Protein AF-A0A7S0S997-F1 (afdb_monomer_lite)

Sequence (143 aa):
GTSYQVMDWLSRRTAAGAAFDVAHFPDWQGHGYFSALARRMFTPGLRRTRVVVMVHGPLAWARASNAQRLDTLEDLESDFLEQNTVRLAETLVSPSRYLLRWMERDAGWELPPPHRVFVQPYTMPRAAREAVEAARRRAAAPS

Organism: NCBI:txid81844

pLDDT: mean 93.82, std 5.79, range [64.44, 98.56]

Secondary structure (DSSP, 8-state):
-HHHHHHHHHHHHHHTT---SEEEEESGGGTTHHHHHHHHTT-TTTTTSEEEEE-S--HHHHHHHTT----SHHHHHHHHHHHHHHHH-SEEEES-HHHHHIIIIIS---PPPGGGEEE-PPPPPHHHHHHHHHHHHHHTS--

Structure (mmCIF, N/CA/C/O backbone):
data_AF-A0A7S0S997-F1
#
_entry.id   AF-A0A7S0S997-F1
#
loop_
_atom_site.group_PDB
_atom_site.id
_atom_site.type_symbol
_atom_site.label_atom_id
_atom_site.label_alt_id
_atom_site.label_comp_id
_atom_site.label_asym_id
_atom_site.label_entity_id
_atom_site.label_seq_id
_atom_site.pdbx_PDB_ins_code
_atom_site.Cartn_x
_atom_site.Cartn_y
_atom_site.Cartn_z
_atom_site.occupancy
_atom_site.B_iso_or_equiv
_atom_site.auth_seq_id
_atom_site.auth_comp_id
_atom_site.auth_asym_id
_atom_site.auth_atom_id
_atom_site.pdbx_PDB_model_num
ATOM 1 N N . GLY A 1 1 ? -5.106 13.134 -0.363 1.00 77.56 1 GLY A N 1
ATOM 2 C CA . GLY A 1 1 ? -6.548 13.335 -0.025 1.00 77.56 1 GLY A CA 1
ATOM 3 C C . GLY A 1 1 ? -7.378 12.048 0.066 1.00 77.56 1 GLY A C 1
ATOM 4 O O . GLY A 1 1 ? -7.946 11.758 1.116 1.00 77.56 1 GLY A O 1
ATOM 5 N N . THR A 1 2 ? -7.443 11.258 -1.009 1.00 92.25 2 THR A N 1
ATOM 6 C CA . THR A 1 2 ? -8.331 10.080 -1.147 1.00 92.25 2 THR A CA 1
ATOM 7 C C . THR A 1 2 ? -8.128 8.991 -0.085 1.00 92.25 2 THR A C 1
ATOM 9 O O . THR A 1 2 ? -9.099 8.448 0.433 1.00 92.25 2 THR A O 1
ATOM 12 N N . SER A 1 3 ? -6.881 8.704 0.309 1.00 96.50 3 SER A N 1
ATOM 13 C CA . SER A 1 3 ? -6.564 7.671 1.316 1.00 96.50 3 SER A CA 1
ATOM 14 C C . SER A 1 3 ? -7.264 7.914 2.668 1.00 96.50 3 SER A C 1
ATOM 16 O O . SER A 1 3 ? -7.793 6.989 3.286 1.00 96.50 3 SER A O 1
ATOM 18 N N . TYR A 1 4 ? -7.353 9.176 3.108 1.00 96.19 4 TYR A N 1
ATOM 19 C CA . TYR A 1 4 ? -8.058 9.534 4.343 1.00 96.19 4 TYR A CA 1
ATOM 20 C C . TYR A 1 4 ? -9.569 9.320 4.210 1.00 96.19 4 TYR A C 1
ATOM 22 O O . TYR A 1 4 ? -10.192 8.752 5.102 1.00 96.19 4 TYR A O 1
ATOM 30 N N . GLN A 1 5 ? -10.152 9.725 3.078 1.00 96.94 5 GLN A N 1
ATOM 31 C CA . GLN A 1 5 ? -11.587 9.567 2.818 1.00 96.94 5 GLN A CA 1
ATOM 32 C C . GLN A 1 5 ? -12.005 8.092 2.816 1.00 96.94 5 GLN A C 1
ATOM 34 O O . GLN A 1 5 ? -13.063 7.750 3.340 1.00 96.94 5 GLN A O 1
ATOM 39 N N . VAL A 1 6 ? -11.156 7.212 2.279 1.00 96.50 6 VAL A N 1
ATOM 40 C CA . VAL A 1 6 ? -11.348 5.756 2.319 1.00 96.50 6 VAL A CA 1
ATOM 41 C C . VAL A 1 6 ? -11.358 5.237 3.759 1.00 96.50 6 VAL A C 1
ATOM 43 O O . VAL A 1 6 ? -12.273 4.508 4.143 1.00 96.50 6 VAL A O 1
ATOM 46 N N . MET A 1 7 ? -10.376 5.637 4.572 1.00 96.44 7 MET A N 1
ATOM 47 C CA . MET A 1 7 ? -10.293 5.251 5.986 1.00 96.44 7 MET A CA 1
ATOM 48 C C . MET A 1 7 ? -11.514 5.728 6.784 1.00 96.44 7 MET A C 1
ATOM 50 O O . MET A 1 7 ? -12.105 4.964 7.551 1.00 96.44 7 MET A O 1
ATOM 54 N N . ASP A 1 8 ? -11.919 6.978 6.577 1.00 95.69 8 ASP A N 1
ATOM 55 C CA . ASP A 1 8 ? -13.068 7.600 7.231 1.00 95.69 8 ASP A CA 1
ATOM 56 C C . ASP A 1 8 ? -14.386 6.914 6.821 1.00 95.69 8 ASP A C 1
ATOM 58 O O . ASP A 1 8 ? -15.225 6.583 7.664 1.00 95.69 8 ASP A O 1
ATOM 62 N N . TRP A 1 9 ? -14.538 6.576 5.535 1.00 95.62 9 TRP A N 1
ATOM 63 C CA . TRP A 1 9 ? -15.669 5.784 5.046 1.00 95.62 9 TRP A CA 1
ATOM 64 C C . TRP A 1 9 ? -15.725 4.388 5.679 1.00 95.62 9 TRP A C 1
ATOM 66 O O . TRP A 1 9 ? -16.785 3.989 6.169 1.00 95.62 9 TRP A O 1
ATOM 76 N N . LEU A 1 10 ? -14.600 3.664 5.729 1.00 95.25 10 LEU A N 1
ATOM 77 C CA . LEU A 1 10 ? -14.534 2.351 6.379 1.00 95.25 10 LEU A CA 1
ATOM 78 C C . LEU A 1 10 ? -14.887 2.444 7.868 1.00 95.25 10 LEU A C 1
ATOM 80 O O . LEU A 1 10 ? -15.654 1.625 8.370 1.00 95.25 10 LEU A O 1
ATOM 84 N N . SER A 1 11 ? -14.386 3.470 8.557 1.00 93.38 11 SER A N 1
ATOM 85 C CA . SER A 1 11 ? -14.654 3.697 9.980 1.00 93.38 11 SER A CA 1
ATOM 86 C C . SER A 1 11 ? -16.140 3.938 10.250 1.00 93.38 11 SER A C 1
ATOM 88 O O . SER A 1 11 ? -16.724 3.273 11.109 1.00 93.38 11 SER A O 1
ATOM 90 N N . ARG A 1 12 ? -16.784 4.831 9.481 1.00 93.50 12 ARG A N 1
ATOM 91 C CA . ARG A 1 12 ? -18.232 5.089 9.586 1.00 93.50 12 ARG A CA 1
ATOM 92 C C . ARG A 1 12 ? -19.059 3.845 9.292 1.00 93.50 12 ARG A C 1
ATOM 94 O O . ARG A 1 12 ? -20.017 3.557 10.008 1.00 93.50 12 ARG A O 1
ATOM 101 N N . ARG A 1 13 ? -18.678 3.087 8.265 1.00 93.56 13 ARG A N 1
ATOM 102 C CA . ARG A 1 13 ? -19.360 1.845 7.899 1.00 93.56 13 ARG A CA 1
ATOM 103 C C . ARG A 1 13 ? -19.276 0.806 9.021 1.00 93.56 13 ARG A C 1
ATOM 105 O O . ARG A 1 13 ? -20.289 0.189 9.350 1.00 93.56 13 ARG A O 1
ATOM 112 N N . THR A 1 14 ? -18.110 0.638 9.645 1.00 92.06 14 THR A N 1
ATOM 113 C CA . THR A 1 14 ? -17.981 -0.250 10.806 1.00 92.06 14 THR A CA 1
ATOM 114 C C . THR A 1 14 ? -18.807 0.241 11.991 1.00 92.06 14 THR A C 1
ATOM 116 O O . THR A 1 14 ? -19.471 -0.568 12.635 1.00 92.06 14 THR A O 1
ATOM 119 N N . ALA A 1 15 ? -18.808 1.547 12.274 1.00 90.94 15 ALA A N 1
ATOM 120 C CA . ALA A 1 15 ? -19.613 2.118 13.354 1.00 90.94 15 ALA A CA 1
ATOM 121 C C . ALA A 1 15 ? -21.122 1.876 13.154 1.00 90.94 15 ALA A C 1
ATOM 123 O O . ALA A 1 15 ? -21.840 1.658 14.125 1.00 90.94 15 ALA A O 1
ATOM 124 N N . ALA A 1 16 ? -21.586 1.825 11.902 1.00 93.75 16 ALA A N 1
ATOM 125 C CA . ALA A 1 16 ? -22.956 1.463 11.537 1.00 93.75 16 ALA A CA 1
ATOM 126 C C . ALA A 1 16 ? -23.248 -0.056 11.585 1.00 93.75 16 ALA A C 1
ATOM 128 O O . ALA A 1 16 ? -24.310 -0.491 11.147 1.00 93.75 16 ALA A O 1
ATOM 129 N N . GLY A 1 17 ? -22.318 -0.881 12.080 1.00 92.62 17 GLY A N 1
ATOM 130 C CA . GLY A 1 17 ? -22.485 -2.333 12.198 1.00 92.62 17 GLY A CA 1
ATOM 131 C C . GLY A 1 17 ? -22.186 -3.128 10.922 1.00 92.62 17 GLY A C 1
ATOM 132 O O . GLY A 1 17 ? -22.421 -4.331 10.894 1.00 92.62 17 GLY A O 1
ATOM 133 N N . ALA A 1 18 ? -21.639 -2.495 9.878 1.00 93.00 18 ALA A N 1
ATOM 134 C CA . ALA A 1 18 ? -21.382 -3.115 8.573 1.00 93.00 18 ALA A CA 1
ATOM 135 C C . ALA A 1 18 ? -19.878 -3.310 8.286 1.00 93.00 18 ALA A C 1
ATOM 137 O O . ALA A 1 18 ? -19.401 -3.025 7.183 1.00 93.00 18 ALA A O 1
ATOM 138 N N . ALA A 1 19 ? -19.121 -3.766 9.287 1.00 92.31 19 ALA A N 1
ATOM 139 C CA . ALA A 1 19 ? -17.672 -3.952 9.191 1.00 92.31 19 ALA A CA 1
ATOM 140 C C . ALA A 1 19 ? -17.272 -4.958 8.098 1.00 92.31 19 ALA A C 1
ATOM 142 O O . ALA A 1 19 ? -17.960 -5.952 7.877 1.00 92.31 19 ALA A O 1
ATOM 143 N N . PHE A 1 20 ? -16.118 -4.731 7.469 1.00 94.94 20 PHE A N 1
ATOM 144 C CA . PHE A 1 20 ? -15.453 -5.754 6.662 1.00 94.94 20 PHE A CA 1
ATOM 145 C C . PHE A 1 20 ? -14.414 -6.499 7.498 1.00 94.94 20 PHE A C 1
ATOM 147 O O . PHE A 1 20 ? -13.656 -5.879 8.249 1.00 94.94 20 PHE A O 1
ATOM 154 N N . ASP A 1 21 ? -14.312 -7.811 7.303 1.00 95.12 21 ASP A N 1
ATOM 155 C CA . ASP A 1 21 ? -13.216 -8.608 7.865 1.00 95.12 21 ASP A CA 1
ATOM 156 C C . ASP A 1 21 ? -11.878 -8.302 7.183 1.00 95.12 21 ASP A C 1
ATOM 158 O O . ASP A 1 21 ? -10.820 -8.373 7.812 1.00 95.12 21 ASP A O 1
ATOM 162 N N . VAL A 1 22 ? -11.925 -7.952 5.894 1.00 96.69 22 VAL A N 1
ATOM 163 C CA . VAL A 1 22 ? -10.762 -7.678 5.046 1.00 96.69 22 VAL A CA 1
ATOM 164 C C . VAL A 1 22 ? -11.036 -6.463 4.163 1.00 96.69 22 VAL A C 1
ATOM 166 O O . VAL A 1 22 ? -12.054 -6.408 3.477 1.00 96.69 22 VAL A O 1
ATOM 169 N N . ALA A 1 23 ? -10.097 -5.522 4.144 1.00 96.50 23 ALA A N 1
ATOM 170 C CA . ALA A 1 23 ? -10.004 -4.459 3.154 1.00 96.50 23 ALA A CA 1
ATOM 171 C C . ALA A 1 23 ? -8.761 -4.710 2.291 1.00 96.50 23 ALA A C 1
ATOM 173 O O . ALA A 1 23 ? -7.643 -4.775 2.807 1.00 96.50 23 ALA A O 1
ATOM 174 N N . HIS A 1 24 ? -8.973 -4.894 0.989 1.00 97.81 24 HIS A N 1
ATOM 175 C CA . HIS A 1 24 ? -7.921 -5.194 0.024 1.00 97.81 24 HIS A CA 1
ATOM 176 C C . HIS A 1 24 ? -7.659 -3.964 -0.844 1.00 97.81 24 HIS A C 1
ATOM 178 O O . HIS A 1 24 ? -8.566 -3.495 -1.531 1.00 97.81 24 HIS A O 1
ATOM 184 N N . PHE A 1 25 ? -6.437 -3.442 -0.793 1.00 97.81 25 PHE A N 1
ATOM 185 C CA . PHE A 1 25 ? -6.036 -2.240 -1.516 1.00 97.81 25 PHE A CA 1
ATOM 186 C C . PHE A 1 25 ? -5.021 -2.558 -2.615 1.00 97.81 25 PHE A C 1
ATOM 188 O O . PHE A 1 25 ? -4.164 -3.424 -2.411 1.00 97.81 25 PHE A O 1
ATOM 195 N N . PRO A 1 26 ? -5.077 -1.847 -3.754 1.00 96.38 26 PRO A N 1
ATOM 196 C CA . PRO A 1 26 ? -3.933 -1.766 -4.648 1.00 96.38 26 PRO A CA 1
ATOM 197 C C . PRO A 1 26 ? -2.810 -0.947 -3.994 1.00 96.38 26 PRO A C 1
ATOM 199 O O . PRO A 1 26 ? -3.045 -0.189 -3.046 1.00 96.38 26 PRO A O 1
ATOM 202 N N . ASP A 1 27 ? -1.597 -1.086 -4.520 1.00 94.25 27 ASP A N 1
ATOM 203 C CA . ASP A 1 27 ? -0.486 -0.184 -4.229 1.00 94.25 27 ASP A CA 1
ATOM 204 C C . ASP A 1 27 ? -0.783 1.232 -4.718 1.00 94.25 27 ASP A C 1
ATOM 206 O O . ASP A 1 27 ? -0.750 2.145 -3.901 1.00 94.25 27 ASP A O 1
ATOM 210 N N . TRP A 1 28 ? -1.148 1.387 -5.996 1.00 93.06 28 TRP A N 1
ATOM 211 C CA . TRP A 1 28 ? -1.309 2.672 -6.689 1.00 93.06 28 TRP A CA 1
ATOM 212 C C . TRP A 1 28 ? -2.010 3.759 -5.856 1.00 93.06 28 TRP A C 1
ATOM 214 O O . TRP A 1 28 ? -3.103 3.547 -5.319 1.00 93.06 28 TRP A O 1
ATOM 224 N N . GLN A 1 29 ? -1.377 4.936 -5.772 1.00 93.25 29 GLN A N 1
ATOM 225 C CA . GLN A 1 29 ? -1.839 6.126 -5.036 1.00 93.25 29 GLN A CA 1
ATOM 226 C C . GLN A 1 29 ? -1.995 5.939 -3.515 1.00 93.25 29 GLN A C 1
ATOM 228 O O . GLN A 1 29 ? -2.545 6.809 -2.830 1.00 93.25 29 GLN A O 1
ATOM 233 N N . GLY A 1 30 ? -1.550 4.808 -2.959 1.00 95.44 30 GLY A N 1
ATOM 234 C CA . GLY A 1 30 ? -1.484 4.577 -1.517 1.00 95.44 30 GLY A CA 1
ATOM 235 C C . GLY A 1 30 ? -2.826 4.741 -0.791 1.00 95.44 30 GLY A C 1
ATOM 236 O O . GLY A 1 30 ? -2.894 5.218 0.349 1.00 95.44 30 GLY A O 1
ATOM 237 N N . HIS A 1 31 ? -3.930 4.354 -1.437 1.00 96.94 31 HIS A N 1
ATOM 238 C CA . HIS A 1 31 ? -5.281 4.482 -0.876 1.00 96.94 31 HIS A CA 1
ATOM 239 C C . HIS A 1 31 ? -5.468 3.742 0.457 1.00 96.94 31 HIS A C 1
ATOM 241 O O . HIS A 1 31 ? -6.319 4.119 1.261 1.00 96.94 31 HIS A O 1
ATOM 247 N N . GLY A 1 32 ? -4.664 2.708 0.711 1.00 97.19 32 GLY A N 1
ATOM 248 C CA . GLY A 1 32 ? -4.703 1.945 1.954 1.00 97.19 32 GLY A CA 1
ATOM 249 C C . GLY A 1 32 ? -3.993 2.605 3.140 1.00 97.19 32 GLY A C 1
ATOM 250 O O . GLY A 1 32 ? -4.211 2.155 4.264 1.00 97.19 32 GLY A O 1
ATOM 251 N N . TYR A 1 33 ? -3.186 3.657 2.940 1.00 98.00 33 TYR A N 1
ATOM 252 C CA . TYR A 1 33 ? -2.258 4.174 3.960 1.00 98.00 33 TYR A CA 1
ATOM 253 C C . TYR A 1 33 ? -2.939 4.506 5.287 1.00 98.00 33 TYR A C 1
ATOM 255 O O . TYR A 1 33 ? -2.589 3.934 6.322 1.00 98.00 33 TYR A O 1
ATOM 263 N N . PHE A 1 34 ? -3.944 5.388 5.276 1.00 97.69 34 PHE A N 1
ATOM 264 C CA . PHE A 1 34 ? -4.606 5.787 6.519 1.00 97.69 34 PHE A CA 1
ATOM 265 C C . PHE A 1 34 ? -5.394 4.636 7.148 1.00 97.69 34 PHE A C 1
ATOM 267 O O . PHE A 1 34 ? -5.464 4.549 8.372 1.00 97.69 34 PHE A O 1
ATOM 274 N N . SER A 1 35 ? -5.933 3.717 6.342 1.00 97.00 35 SER A N 1
ATOM 275 C CA . SER A 1 35 ? -6.625 2.523 6.846 1.00 97.00 35 SER A CA 1
ATOM 276 C C . SER A 1 35 ? -5.652 1.578 7.560 1.00 97.00 35 SER A C 1
ATOM 278 O O . SER A 1 35 ? -5.939 1.111 8.664 1.00 97.00 35 SER A O 1
ATOM 280 N N . ALA A 1 36 ? -4.473 1.346 6.973 1.00 96.88 36 ALA A N 1
ATOM 281 C CA . ALA A 1 36 ? -3.397 0.548 7.557 1.00 96.88 36 ALA A CA 1
ATOM 282 C C . ALA A 1 36 ? -2.856 1.186 8.846 1.00 96.88 36 ALA A C 1
ATOM 284 O O . ALA A 1 36 ? -2.694 0.508 9.865 1.00 96.88 36 ALA A O 1
ATOM 285 N N . LEU A 1 37 ? -2.648 2.505 8.831 1.00 97.00 37 LEU A N 1
ATOM 286 C CA . LEU A 1 37 ? -2.198 3.267 9.991 1.00 97.00 37 LEU A CA 1
ATOM 287 C C . LEU A 1 37 ? -3.218 3.214 11.135 1.00 97.00 37 LEU A C 1
ATOM 289 O O . LEU A 1 37 ? -2.863 2.838 12.252 1.00 97.00 37 LEU A O 1
ATOM 293 N N . ALA A 1 38 ? -4.492 3.503 10.862 1.00 95.38 38 ALA A N 1
ATOM 294 C CA . ALA A 1 38 ? -5.561 3.463 11.861 1.00 95.38 38 ALA A CA 1
ATOM 295 C C . ALA A 1 38 ? -5.725 2.059 12.468 1.00 95.38 38 ALA A C 1
ATOM 297 O O . ALA A 1 38 ? -5.843 1.893 13.685 1.00 95.38 38 ALA A O 1
ATOM 298 N N . ARG A 1 39 ? -5.641 1.014 11.636 1.00 94.25 39 ARG A N 1
ATOM 299 C CA . ARG A 1 39 ? -5.622 -0.382 12.090 1.00 94.25 39 ARG A CA 1
ATOM 300 C C . ARG A 1 39 ? -4.452 -0.665 13.040 1.00 94.25 39 ARG A C 1
ATOM 302 O O . ARG A 1 39 ? -4.654 -1.357 14.046 1.00 94.25 39 ARG A O 1
ATOM 309 N N . ARG A 1 40 ? -3.251 -0.149 12.741 1.00 93.38 40 ARG A N 1
ATOM 310 C CA . ARG A 1 40 ? -2.034 -0.311 13.559 1.00 93.38 40 ARG A CA 1
ATOM 311 C C . ARG A 1 40 ? -2.099 0.466 14.873 1.00 93.38 40 ARG A C 1
ATOM 313 O O . ARG A 1 40 ? -1.572 -0.013 15.873 1.00 93.38 40 ARG A O 1
ATOM 320 N N . MET A 1 41 ? -2.788 1.604 14.873 1.00 94.12 41 MET A N 1
ATOM 321 C CA . MET A 1 41 ? -3.073 2.428 16.053 1.00 94.12 41 MET A CA 1
ATOM 322 C C . MET A 1 41 ? -4.262 1.917 16.882 1.00 94.12 41 MET A C 1
ATOM 324 O O . MET A 1 41 ? -4.630 2.539 17.873 1.00 94.12 41 MET A O 1
ATOM 328 N N . PHE A 1 42 ? -4.856 0.778 16.507 1.00 89.69 42 PHE A N 1
ATOM 329 C CA . PHE A 1 42 ? -6.025 0.190 17.166 1.00 89.69 42 PHE A CA 1
ATOM 330 C C . PHE A 1 42 ? -7.249 1.121 17.210 1.00 89.69 42 PHE A C 1
ATOM 332 O O . PHE A 1 42 ? -8.070 1.012 18.123 1.00 89.69 42 PHE A O 1
ATOM 339 N N . THR A 1 43 ? -7.406 1.989 16.206 1.00 88.62 43 THR A N 1
ATOM 340 C CA . THR A 1 43 ? -8.541 2.909 16.099 1.00 88.62 43 THR A CA 1
ATOM 341 C C . THR A 1 43 ? -9.872 2.143 16.194 1.00 88.62 43 THR A C 1
ATOM 343 O O . THR A 1 43 ? -10.051 1.123 15.503 1.00 88.62 43 THR A O 1
ATOM 346 N N . PRO A 1 44 ? -10.816 2.595 17.047 1.00 82.25 44 PRO A N 1
ATOM 347 C CA . PRO A 1 44 ? -12.149 2.009 17.129 1.00 82.25 44 PRO A CA 1
ATOM 348 C C . PRO A 1 44 ? -12.801 1.922 15.746 1.00 82.25 44 PRO A C 1
ATOM 350 O O . PRO A 1 44 ? -12.752 2.861 14.963 1.00 82.25 44 PRO A O 1
ATOM 353 N N . GLY A 1 45 ? -13.373 0.763 15.426 1.00 82.31 45 GLY A N 1
ATOM 354 C CA . GLY A 1 45 ? -14.004 0.511 14.127 1.00 82.31 45 GLY A CA 1
ATOM 355 C C . GLY A 1 45 ? -13.075 0.004 13.017 1.00 82.31 45 GLY A C 1
ATOM 356 O O . GLY A 1 45 ? -13.564 -0.556 12.044 1.00 82.31 45 GLY A O 1
ATOM 357 N N . LEU A 1 46 ? -11.750 0.082 13.173 1.00 88.19 46 LEU A N 1
ATOM 358 C CA . LEU A 1 46 ? -10.812 -0.501 12.200 1.00 88.19 46 LEU A CA 1
ATOM 359 C C . LEU A 1 46 ? -9.931 -1.601 12.782 1.00 88.19 46 LEU A C 1
ATOM 361 O O . LEU A 1 46 ? -9.360 -2.377 12.031 1.00 88.19 46 LEU A O 1
ATOM 365 N N . ARG A 1 47 ? -9.887 -1.766 14.110 1.00 88.75 47 ARG A N 1
ATOM 366 C CA . ARG A 1 47 ? -9.067 -2.791 14.788 1.00 88.75 47 ARG A CA 1
ATOM 367 C C . ARG A 1 47 ? -9.258 -4.229 14.280 1.00 88.75 47 ARG A C 1
ATOM 369 O O . ARG A 1 47 ? -8.359 -5.047 14.447 1.00 88.75 47 ARG A O 1
ATOM 376 N N . ARG A 1 48 ? -10.440 -4.573 13.762 1.00 89.19 48 ARG A N 1
ATOM 377 C CA . ARG A 1 48 ? -10.776 -5.946 13.339 1.00 89.19 48 ARG A CA 1
ATOM 378 C C . ARG A 1 48 ? -10.715 -6.149 11.825 1.00 89.19 48 ARG A C 1
ATOM 380 O O . ARG A 1 48 ? -10.727 -7.294 11.393 1.00 89.19 48 ARG A O 1
ATOM 387 N N . THR A 1 49 ? -10.618 -5.072 11.050 1.00 93.75 49 THR A N 1
ATOM 388 C CA . THR A 1 49 ? -10.528 -5.137 9.591 1.00 93.75 49 THR A CA 1
ATOM 389 C C . THR A 1 49 ? -9.082 -5.369 9.193 1.00 93.75 49 THR A C 1
ATOM 391 O O . THR A 1 49 ? -8.220 -4.530 9.451 1.00 93.75 49 THR A O 1
ATOM 394 N N . ARG A 1 50 ? -8.804 -6.515 8.572 1.00 94.75 50 ARG A N 1
ATOM 395 C CA . ARG A 1 50 ? -7.461 -6.820 8.084 1.00 94.75 50 ARG A CA 1
ATOM 396 C C . ARG A 1 50 ? -7.137 -6.011 6.845 1.00 94.75 50 ARG A C 1
ATOM 398 O O . ARG A 1 50 ? -7.935 -5.980 5.913 1.00 94.75 50 ARG A O 1
ATOM 405 N N . VAL A 1 51 ? -5.955 -5.405 6.821 1.00 97.19 51 VAL A N 1
ATOM 406 C CA . VAL A 1 51 ? -5.474 -4.667 5.649 1.00 97.19 51 VAL A CA 1
ATOM 407 C C . VAL A 1 51 ? -4.575 -5.560 4.805 1.00 97.19 51 VAL A C 1
ATOM 409 O O . VAL A 1 51 ? -3.498 -5.970 5.246 1.00 97.19 51 VAL A O 1
ATOM 412 N N . VAL A 1 52 ? -5.035 -5.851 3.590 1.00 98.25 52 VAL A N 1
ATOM 413 C CA . VAL A 1 52 ? -4.295 -6.588 2.562 1.00 98.25 52 VAL A CA 1
ATOM 414 C C . VAL A 1 52 ? -3.906 -5.610 1.464 1.00 98.25 52 VAL A C 1
ATOM 416 O O . VAL A 1 52 ? -4.719 -4.775 1.068 1.00 98.25 52 VAL A O 1
ATOM 419 N N . VAL A 1 53 ? -2.682 -5.721 0.963 1.00 98.38 53 VAL A N 1
ATOM 420 C CA . VAL A 1 53 ? -2.179 -4.902 -0.141 1.00 98.38 53 VAL A CA 1
ATOM 421 C C . VAL A 1 53 ? -1.699 -5.818 -1.253 1.00 98.38 53 VAL A C 1
ATOM 423 O O . VAL A 1 53 ? -0.865 -6.687 -1.006 1.00 98.38 53 VAL A O 1
ATOM 426 N N . MET A 1 54 ? -2.208 -5.618 -2.465 1.00 97.62 54 MET A N 1
ATOM 427 C CA . MET A 1 54 ? -1.657 -6.218 -3.677 1.00 97.62 54 MET A CA 1
ATOM 428 C C . MET A 1 54 ? -0.820 -5.169 -4.399 1.00 97.62 54 MET A C 1
ATOM 430 O O . MET A 1 54 ? -1.342 -4.137 -4.814 1.00 97.62 54 MET A O 1
ATOM 434 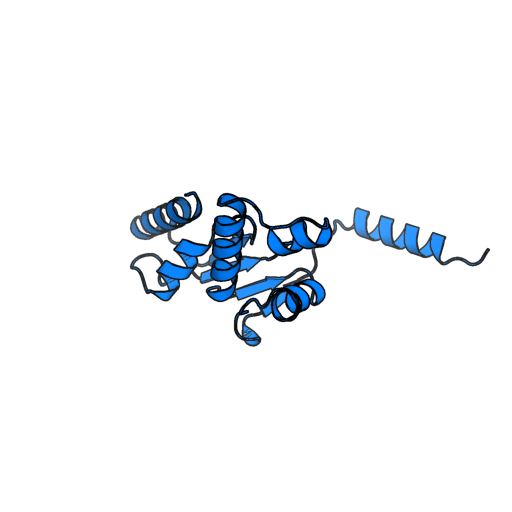N N . VAL A 1 55 ? 0.473 -5.443 -4.562 1.00 97.69 55 VAL A N 1
ATOM 435 C CA . VAL A 1 55 ? 1.349 -4.610 -5.392 1.00 97.69 55 VAL A CA 1
ATOM 436 C C . VAL A 1 55 ? 1.251 -5.045 -6.846 1.00 97.69 55 VAL A C 1
ATOM 438 O O . VAL A 1 55 ? 1.223 -6.238 -7.138 1.00 97.69 55 VAL A O 1
ATOM 441 N N . HIS A 1 56 ? 1.220 -4.094 -7.768 1.00 95.44 56 HIS A N 1
ATOM 442 C CA . HIS A 1 56 ? 1.170 -4.341 -9.208 1.00 95.44 56 HIS A CA 1
ATOM 443 C C . HIS A 1 56 ? 2.337 -3.691 -9.951 1.00 95.44 56 HIS A C 1
ATOM 445 O O . HIS A 1 56 ? 2.748 -4.188 -10.999 1.00 95.44 56 HIS A O 1
ATOM 451 N N . GLY A 1 57 ? 2.887 -2.617 -9.398 1.00 94.06 57 GLY A N 1
ATOM 452 C CA . GLY A 1 57 ? 3.846 -1.759 -10.074 1.00 94.06 57 GLY A CA 1
ATOM 453 C C . GLY A 1 57 ? 3.693 -0.356 -9.506 1.00 94.06 57 GLY A C 1
ATOM 454 O O . GLY A 1 57 ? 3.075 0.475 -10.170 1.00 94.06 57 GLY A O 1
ATOM 455 N N . PRO A 1 58 ? 4.197 -0.112 -8.283 1.00 96.00 58 PRO A N 1
ATOM 456 C CA . PRO A 1 58 ? 4.053 1.176 -7.619 1.00 96.00 58 PRO A CA 1
ATOM 457 C C . PRO A 1 58 ? 4.694 2.285 -8.454 1.00 96.00 58 PRO A C 1
ATOM 459 O O . PRO A 1 58 ? 5.530 2.021 -9.327 1.00 96.00 58 PRO A O 1
ATOM 462 N N . LEU A 1 59 ? 4.338 3.533 -8.171 1.00 97.00 59 LEU A N 1
ATOM 463 C CA . LEU A 1 59 ? 4.772 4.703 -8.923 1.00 97.00 59 LEU A CA 1
ATOM 464 C C . LEU A 1 59 ? 6.294 4.738 -9.109 1.00 97.00 59 LEU A C 1
ATOM 466 O O . LEU A 1 59 ? 6.765 4.913 -10.233 1.00 97.00 59 LEU A O 1
ATOM 470 N N . ALA A 1 60 ? 7.069 4.494 -8.049 1.00 96.44 60 ALA A N 1
ATOM 471 C CA . ALA A 1 60 ? 8.529 4.457 -8.130 1.00 96.44 60 ALA A CA 1
ATOM 472 C C . ALA A 1 60 ? 9.045 3.398 -9.122 1.00 96.44 60 ALA A C 1
ATOM 474 O O . ALA A 1 60 ? 9.961 3.672 -9.900 1.00 96.44 60 ALA A O 1
ATOM 475 N N . TRP A 1 61 ? 8.432 2.209 -9.151 1.00 97.38 61 TRP A N 1
ATOM 476 C CA . TRP A 1 61 ? 8.794 1.150 -10.100 1.00 97.38 61 TRP A CA 1
ATOM 477 C C . TRP A 1 61 ? 8.456 1.558 -11.534 1.00 97.38 61 TRP A C 1
ATOM 479 O O . TRP A 1 61 ? 9.271 1.383 -12.447 1.00 97.38 61 TRP A O 1
ATOM 489 N N . ALA A 1 62 ? 7.268 2.135 -11.730 1.00 96.69 62 ALA A N 1
ATOM 490 C CA . ALA A 1 62 ? 6.797 2.583 -13.032 1.00 96.69 62 ALA A CA 1
ATOM 491 C C . ALA A 1 62 ? 7.685 3.706 -13.591 1.00 96.69 62 ALA A C 1
ATOM 493 O O . ALA A 1 62 ? 8.097 3.645 -14.749 1.00 96.69 62 ALA A O 1
ATOM 494 N N . ARG A 1 63 ? 8.042 4.699 -12.769 1.00 95.94 63 ARG A N 1
ATOM 495 C CA . ARG A 1 63 ? 8.936 5.800 -13.155 1.00 95.94 63 ARG A CA 1
ATOM 496 C C . ARG A 1 63 ? 10.332 5.287 -13.493 1.00 95.94 63 ARG A C 1
ATOM 498 O O . ARG A 1 63 ? 10.826 5.575 -14.582 1.00 95.94 63 ARG A O 1
ATOM 505 N N . ALA A 1 64 ? 10.923 4.455 -12.632 1.00 94.62 64 ALA A N 1
ATOM 506 C CA . ALA A 1 64 ? 12.244 3.875 -12.870 1.00 94.62 64 ALA A CA 1
ATOM 507 C C . ALA A 1 64 ? 12.294 3.063 -14.176 1.00 94.62 64 ALA A C 1
ATOM 509 O O . ALA A 1 64 ? 13.216 3.229 -14.973 1.00 94.62 64 ALA A O 1
ATOM 510 N N . SER A 1 65 ? 11.264 2.252 -14.444 1.00 93.94 65 SER A N 1
ATOM 511 C CA . SER A 1 65 ? 11.158 1.448 -15.673 1.00 93.94 65 SER A CA 1
ATOM 512 C C . SER A 1 65 ? 11.028 2.291 -16.946 1.00 93.94 65 SER A C 1
ATOM 514 O O . SER A 1 65 ? 11.370 1.824 -18.029 1.00 93.94 65 SER A O 1
ATOM 516 N N . ASN A 1 66 ? 10.565 3.537 -16.820 1.00 95.94 66 ASN A N 1
ATOM 517 C CA . ASN A 1 66 ? 10.441 4.497 -17.917 1.00 95.94 66 ASN A CA 1
ATOM 518 C C . ASN A 1 66 ? 11.580 5.535 -17.943 1.00 95.94 66 ASN A C 1
ATOM 520 O O . ASN A 1 66 ? 11.469 6.533 -18.650 1.00 95.94 66 ASN A O 1
ATOM 524 N N . ALA A 1 67 ? 12.659 5.328 -17.175 1.00 96.00 67 ALA A N 1
ATOM 525 C CA . ALA A 1 67 ? 13.762 6.284 -17.015 1.00 96.00 67 ALA A CA 1
ATOM 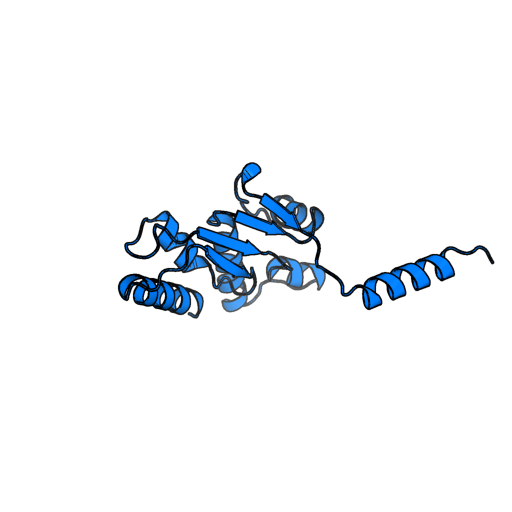526 C C . ALA A 1 67 ? 13.307 7.691 -16.564 1.00 96.00 67 ALA A C 1
ATOM 528 O O . ALA A 1 67 ? 13.891 8.708 -16.937 1.00 96.00 67 ALA A O 1
ATOM 529 N N . GLN A 1 68 ? 12.256 7.742 -15.745 1.00 96.31 68 GLN A N 1
ATOM 530 C CA . GLN A 1 68 ? 11.694 8.959 -15.166 1.00 96.31 68 GLN A CA 1
ATOM 531 C C . GLN A 1 68 ? 12.049 9.074 -13.682 1.00 96.31 68 GLN A C 1
ATOM 533 O O . GLN A 1 68 ? 12.319 8.082 -13.003 1.00 96.31 68 GLN A O 1
ATOM 538 N N . ARG A 1 69 ? 12.030 10.308 -13.173 1.00 93.44 69 ARG A N 1
ATOM 539 C CA . ARG A 1 69 ? 12.225 10.618 -11.752 1.00 93.44 69 ARG A CA 1
ATOM 540 C C . ARG A 1 69 ? 10.869 10.848 -11.077 1.00 93.44 69 ARG A C 1
ATOM 542 O O . ARG A 1 69 ? 9.875 11.073 -11.758 1.00 93.44 69 ARG A O 1
ATOM 549 N N . LEU A 1 70 ? 10.853 10.800 -9.746 1.00 95.12 70 LEU A N 1
ATOM 550 C CA . LEU A 1 70 ? 9.789 11.394 -8.934 1.00 95.12 70 LEU A CA 1
ATOM 551 C C . LEU A 1 70 ? 10.144 12.876 -8.775 1.00 95.12 70 LEU A C 1
ATOM 553 O O . LEU A 1 70 ? 11.093 13.199 -8.058 1.00 95.12 70 LEU A O 1
ATOM 557 N N . ASP A 1 71 ? 9.487 13.753 -9.526 1.00 96.19 71 ASP A N 1
ATOM 558 C CA . ASP A 1 71 ? 9.882 15.162 -9.660 1.00 96.19 71 ASP A CA 1
ATOM 559 C C . ASP A 1 71 ? 8.799 16.156 -9.229 1.00 96.19 71 ASP A C 1
ATOM 561 O O . ASP A 1 71 ? 9.087 17.345 -9.070 1.00 96.19 71 ASP A O 1
ATOM 565 N N . THR A 1 72 ? 7.586 15.680 -8.949 1.00 96.69 72 THR A N 1
ATOM 566 C CA . THR A 1 72 ? 6.502 16.502 -8.408 1.00 96.69 72 THR A CA 1
ATOM 567 C C . THR A 1 72 ? 6.227 16.211 -6.931 1.00 96.69 72 THR A C 1
ATOM 569 O O . THR A 1 72 ? 6.530 15.136 -6.413 1.00 96.69 72 THR A O 1
ATOM 572 N N . LEU A 1 73 ? 5.602 17.166 -6.232 1.00 95.62 73 LEU A N 1
ATOM 573 C CA . LEU A 1 73 ? 5.113 16.937 -4.867 1.00 95.62 73 LEU A CA 1
ATOM 574 C C . LEU A 1 73 ? 4.095 15.788 -4.819 1.00 95.62 73 LEU A C 1
ATOM 576 O O . LEU A 1 73 ? 4.086 15.023 -3.861 1.00 95.62 73 LEU A O 1
ATOM 580 N N . GLU A 1 74 ? 3.270 15.650 -5.856 1.00 94.44 74 GLU A N 1
ATOM 581 C CA . GLU A 1 74 ? 2.282 14.576 -5.963 1.00 94.44 74 GLU A CA 1
ATOM 582 C C . GLU A 1 74 ? 2.939 13.202 -6.152 1.00 94.44 74 GLU A C 1
ATOM 584 O O . GLU A 1 74 ? 2.470 12.220 -5.574 1.00 94.44 74 GLU A O 1
ATOM 589 N N . ASP A 1 75 ? 4.059 13.131 -6.881 1.00 95.56 75 ASP A N 1
ATOM 590 C CA . ASP A 1 75 ? 4.849 11.902 -6.976 1.00 95.56 75 ASP A CA 1
ATOM 591 C C . ASP A 1 75 ? 5.418 11.504 -5.613 1.00 95.56 75 ASP A C 1
ATOM 593 O O . ASP A 1 75 ? 5.336 10.341 -5.227 1.00 95.56 75 ASP A O 1
ATOM 597 N N . LEU A 1 76 ? 5.970 12.469 -4.870 1.00 95.88 76 LEU A N 1
ATOM 598 C CA . LEU A 1 76 ? 6.537 12.227 -3.542 1.00 95.88 76 LEU A CA 1
ATOM 599 C C . LEU A 1 76 ? 5.462 11.838 -2.519 1.00 95.88 76 LEU A C 1
ATOM 601 O O . LEU A 1 76 ? 5.687 10.935 -1.714 1.00 95.88 76 LEU A O 1
ATOM 605 N N . GLU A 1 77 ? 4.292 12.489 -2.548 1.00 96.12 77 GLU A N 1
ATOM 606 C CA . GLU A 1 77 ? 3.147 12.109 -1.711 1.00 96.12 77 GLU A CA 1
ATOM 607 C C . GLU A 1 77 ? 2.700 10.685 -2.050 1.00 96.12 77 GLU A C 1
ATOM 609 O O . GLU A 1 77 ? 2.565 9.856 -1.151 1.00 96.12 77 GLU A O 1
ATOM 614 N N . SER A 1 78 ? 2.511 10.381 -3.335 1.00 96.12 78 SER A N 1
ATOM 615 C CA . SER A 1 78 ? 2.061 9.061 -3.779 1.00 96.12 78 SER A CA 1
ATOM 616 C C . SER A 1 78 ? 3.058 7.980 -3.379 1.00 96.12 78 SER A C 1
ATOM 618 O O . SER A 1 78 ? 2.676 7.047 -2.682 1.00 96.12 78 SER A O 1
ATOM 620 N N . ASP A 1 79 ? 4.338 8.137 -3.714 1.00 96.94 79 ASP A N 1
ATOM 621 C CA . ASP A 1 79 ? 5.391 7.179 -3.367 1.00 96.94 79 ASP A CA 1
ATOM 622 C C . ASP A 1 79 ? 5.473 6.945 -1.847 1.00 96.94 79 ASP A C 1
ATOM 624 O O . ASP A 1 79 ? 5.497 5.801 -1.386 1.00 96.94 79 ASP A O 1
ATOM 628 N N . PHE A 1 80 ? 5.385 8.009 -1.038 1.00 97.44 80 PHE A N 1
ATOM 629 C CA . PHE A 1 80 ? 5.329 7.885 0.420 1.00 97.44 80 PHE A CA 1
ATOM 630 C C . PHE A 1 80 ? 4.117 7.067 0.892 1.00 97.44 80 PHE A C 1
ATOM 632 O O . PHE A 1 80 ? 4.249 6.197 1.764 1.00 97.44 80 PHE A O 1
ATOM 639 N N . LEU A 1 81 ? 2.927 7.344 0.354 1.00 98.19 81 LEU A N 1
ATOM 640 C CA . LEU A 1 81 ? 1.703 6.644 0.738 1.00 98.19 81 LEU A CA 1
ATOM 641 C C . LEU A 1 81 ? 1.746 5.175 0.303 1.00 98.19 81 LEU A C 1
ATOM 643 O O . LEU A 1 81 ? 1.339 4.308 1.078 1.00 98.19 81 LEU A O 1
ATOM 647 N N . GLU A 1 82 ? 2.254 4.875 -0.889 1.00 98.31 82 GLU A N 1
ATOM 648 C CA . GLU A 1 82 ? 2.411 3.514 -1.411 1.00 98.31 82 GLU A CA 1
ATOM 649 C C . GLU A 1 82 ? 3.361 2.694 -0.531 1.00 98.31 82 GLU A C 1
ATOM 651 O O . GLU A 1 82 ? 2.971 1.643 -0.005 1.00 98.31 82 GLU A O 1
ATOM 656 N N . GLN A 1 83 ? 4.559 3.229 -0.271 1.00 98.19 83 GLN A N 1
ATOM 657 C CA . GLN A 1 83 ? 5.565 2.627 0.608 1.00 98.19 83 GLN A CA 1
ATOM 658 C C . GLN A 1 83 ? 4.995 2.296 1.980 1.00 98.19 83 GLN A C 1
ATOM 660 O O . GLN A 1 83 ? 5.112 1.174 2.480 1.00 98.19 83 GLN A O 1
ATOM 665 N N . ASN A 1 84 ? 4.341 3.274 2.603 1.00 98.06 84 ASN A N 1
ATOM 666 C CA . ASN A 1 84 ? 3.852 3.097 3.959 1.00 98.06 84 ASN A CA 1
ATOM 667 C C . ASN A 1 84 ? 2.599 2.223 4.028 1.00 98.06 84 ASN A C 1
ATOM 669 O O . ASN A 1 84 ? 2.419 1.517 5.019 1.00 98.06 84 ASN A O 1
ATOM 673 N N . THR A 1 85 ? 1.759 2.215 2.992 1.00 97.94 85 THR A N 1
ATOM 674 C CA . THR A 1 85 ? 0.642 1.265 2.894 1.00 97.94 85 THR A CA 1
ATOM 675 C C . THR A 1 85 ? 1.166 -0.169 2.881 1.00 97.94 85 THR A C 1
ATOM 677 O O . THR A 1 85 ? 0.677 -1.000 3.647 1.00 97.94 85 THR A O 1
ATOM 680 N N . VAL A 1 86 ? 2.201 -0.443 2.078 1.00 98.19 86 VAL A N 1
ATOM 681 C CA . VAL A 1 86 ? 2.865 -1.754 2.019 1.00 98.19 86 VAL A CA 1
ATOM 682 C C . VAL A 1 86 ? 3.494 -2.119 3.360 1.00 98.19 86 VAL A C 1
ATOM 684 O O . VAL A 1 86 ? 3.215 -3.193 3.892 1.00 98.19 86 VAL A O 1
ATOM 687 N N . ARG A 1 87 ? 4.293 -1.220 3.941 1.00 98.12 87 ARG A N 1
ATOM 688 C CA . ARG A 1 87 ? 4.984 -1.444 5.220 1.00 98.12 87 ARG A CA 1
ATOM 689 C C . ARG A 1 87 ? 4.022 -1.783 6.362 1.00 98.12 87 ARG A C 1
ATOM 691 O O . ARG A 1 87 ? 4.333 -2.598 7.229 1.00 98.12 87 ARG A O 1
ATOM 698 N N . LEU A 1 88 ? 2.849 -1.148 6.381 1.00 97.19 88 LEU A N 1
ATOM 699 C CA . LEU A 1 88 ? 1.839 -1.311 7.430 1.00 97.19 88 LEU A CA 1
ATOM 700 C C . LEU A 1 88 ? 0.862 -2.473 7.177 1.00 97.19 88 LEU A C 1
ATOM 702 O O . LEU A 1 88 ? 0.058 -2.781 8.061 1.00 97.19 88 LEU A O 1
ATOM 706 N N . ALA A 1 89 ? 0.914 -3.117 6.010 1.00 96.94 89 ALA A N 1
ATOM 707 C CA . ALA A 1 89 ? -0.015 -4.175 5.636 1.00 96.94 89 ALA A CA 1
ATOM 708 C C . ALA A 1 89 ? 0.075 -5.403 6.562 1.00 96.94 89 ALA A C 1
ATOM 710 O O . ALA A 1 89 ? 1.151 -5.855 6.966 1.00 96.94 89 ALA A O 1
ATOM 711 N N . GLU A 1 90 ? -1.079 -6.006 6.864 1.00 96.88 90 GLU A N 1
ATOM 712 C CA . GLU A 1 90 ? -1.131 -7.310 7.537 1.00 96.88 90 GLU A CA 1
ATOM 713 C C . GLU A 1 90 ? -0.851 -8.456 6.561 1.00 96.88 90 GLU A C 1
ATOM 715 O O . GLU A 1 90 ? -0.435 -9.537 6.975 1.00 96.88 90 GLU A O 1
ATOM 720 N N . THR A 1 91 ? -1.068 -8.237 5.266 1.00 98.12 91 THR A N 1
ATOM 721 C CA . THR A 1 91 ? -0.712 -9.175 4.202 1.00 98.12 91 THR A CA 1
ATOM 722 C C . THR A 1 91 ? -0.311 -8.398 2.961 1.00 98.12 91 THR A C 1
ATOM 724 O O . THR A 1 91 ? -1.051 -7.526 2.512 1.00 98.12 91 THR A O 1
ATOM 727 N N . LEU A 1 92 ? 0.847 -8.739 2.409 1.00 98.56 92 LEU A N 1
ATOM 728 C CA . LEU A 1 92 ? 1.333 -8.235 1.134 1.00 98.56 92 LEU A CA 1
ATOM 729 C C . LEU A 1 92 ? 1.238 -9.353 0.101 1.00 98.56 92 LEU A C 1
ATOM 731 O O . LEU A 1 92 ? 1.754 -10.451 0.311 1.00 98.56 92 LEU A O 1
ATOM 735 N N . VAL A 1 93 ? 0.608 -9.065 -1.027 1.00 98.50 93 VAL A N 1
ATOM 736 C CA . VAL A 1 93 ? 0.537 -9.958 -2.178 1.00 98.50 93 VAL A CA 1
ATOM 737 C C . VAL A 1 93 ? 1.260 -9.289 -3.338 1.00 98.50 93 VAL A C 1
ATOM 739 O O . VAL A 1 93 ? 1.110 -8.095 -3.572 1.00 98.50 93 VAL A O 1
ATOM 742 N N . SER A 1 94 ? 2.079 -10.052 -4.052 1.00 98.19 94 SER A N 1
ATOM 743 C CA . SER A 1 94 ? 2.783 -9.580 -5.240 1.00 98.19 94 SER A CA 1
ATOM 744 C C . SER A 1 94 ? 2.596 -10.553 -6.403 1.00 98.19 94 SER A C 1
ATOM 746 O O . SER A 1 94 ? 2.583 -11.767 -6.182 1.00 98.19 94 SER A O 1
ATOM 748 N N . PRO A 1 95 ? 2.515 -10.079 -7.659 1.00 97.25 95 PRO A N 1
ATOM 749 C CA . PRO A 1 95 ? 2.427 -10.944 -8.829 1.00 97.25 95 PRO A CA 1
ATOM 750 C C . PRO A 1 95 ? 3.703 -11.751 -9.055 1.00 97.25 95 PRO A C 1
ATOM 752 O O . PRO A 1 95 ? 3.683 -12.763 -9.757 1.00 97.25 95 PRO A O 1
ATOM 755 N N . SER A 1 96 ? 4.836 -11.310 -8.501 1.00 97.38 96 SER A N 1
ATOM 756 C CA . SER A 1 96 ? 6.123 -11.943 -8.752 1.00 97.38 96 SER A CA 1
ATOM 757 C C . SER A 1 96 ? 7.124 -11.719 -7.622 1.00 97.38 96 SER A C 1
ATOM 759 O O . SER A 1 96 ? 7.138 -10.693 -6.951 1.00 97.38 96 SER A O 1
ATOM 761 N N . ARG A 1 97 ? 8.066 -12.658 -7.476 1.00 97.56 97 ARG A N 1
ATOM 762 C CA . ARG A 1 97 ? 9.250 -12.454 -6.622 1.00 97.56 97 ARG A CA 1
ATOM 763 C C . ARG A 1 97 ? 10.173 -11.351 -7.142 1.00 97.56 97 ARG A C 1
ATOM 765 O O . ARG A 1 97 ? 10.997 -10.859 -6.383 1.00 97.56 97 ARG A O 1
ATOM 772 N N . TYR A 1 98 ? 10.089 -11.020 -8.431 1.00 97.56 98 TYR A N 1
ATOM 773 C CA . TYR A 1 98 ? 10.881 -9.945 -9.021 1.00 97.56 98 TYR A CA 1
ATOM 774 C C . TYR A 1 98 ? 10.503 -8.601 -8.398 1.00 97.56 98 TYR A C 1
ATOM 776 O O . TYR A 1 98 ? 11.383 -7.928 -7.875 1.00 97.56 98 TYR A O 1
ATOM 784 N N . LEU A 1 99 ? 9.207 -8.273 -8.367 1.00 97.62 99 LEU A N 1
ATOM 785 C CA . LEU A 1 99 ? 8.742 -6.994 -7.837 1.00 97.62 99 LEU A CA 1
ATOM 786 C C . LEU A 1 99 ? 9.074 -6.844 -6.345 1.00 97.62 99 LEU A C 1
ATOM 788 O O . LEU A 1 99 ? 9.599 -5.815 -5.947 1.00 97.62 99 LEU A O 1
ATOM 792 N N . LEU A 1 100 ? 8.881 -7.900 -5.544 1.00 98.31 100 LEU A N 1
ATOM 793 C CA . LEU A 1 100 ? 9.278 -7.901 -4.127 1.00 98.31 100 LEU A CA 1
ATOM 794 C C . LEU A 1 100 ? 10.773 -7.614 -3.933 1.00 98.31 100 LEU A C 1
ATOM 796 O O . LEU A 1 100 ? 11.138 -6.811 -3.082 1.00 98.31 100 LEU A O 1
ATOM 800 N N . ARG A 1 101 ? 11.639 -8.254 -4.731 1.00 98.06 101 ARG A N 1
ATOM 801 C CA . ARG A 1 101 ? 13.087 -8.017 -4.652 1.00 98.06 101 ARG A CA 1
ATOM 802 C C . ARG A 1 101 ? 13.457 -6.607 -5.074 1.00 98.06 101 ARG A C 1
ATOM 804 O O . ARG A 1 101 ? 14.321 -6.029 -4.435 1.00 98.06 101 ARG A O 1
ATOM 811 N N . TRP A 1 102 ? 12.831 -6.080 -6.122 1.00 98.06 102 TRP A N 1
ATOM 812 C CA . TRP A 1 102 ? 13.069 -4.706 -6.551 1.00 98.06 102 TRP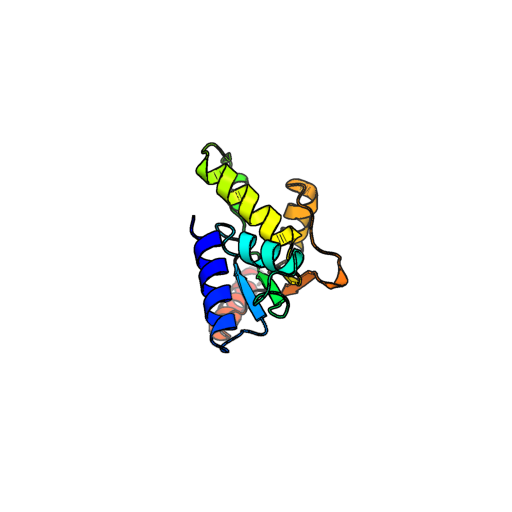 A CA 1
ATOM 813 C C . TRP A 1 102 ? 12.675 -3.717 -5.448 1.00 98.06 102 TRP A C 1
ATOM 815 O O . TRP A 1 102 ? 13.476 -2.864 -5.082 1.00 98.06 102 TRP A O 1
ATOM 825 N N . MET A 1 103 ? 11.487 -3.887 -4.852 1.00 98.06 103 MET A N 1
ATOM 826 C CA . MET A 1 103 ? 11.010 -3.024 -3.765 1.00 98.06 103 MET A CA 1
ATOM 827 C C . MET A 1 103 ? 11.994 -3.030 -2.591 1.00 98.06 103 MET A C 1
ATOM 829 O O . MET A 1 103 ? 12.405 -1.973 -2.133 1.00 98.06 103 MET A O 1
ATOM 833 N N . GLU A 1 104 ? 12.407 -4.212 -2.134 1.00 97.69 104 GLU A N 1
ATOM 834 C CA . GLU A 1 104 ? 13.306 -4.354 -0.984 1.00 97.69 104 GLU A CA 1
ATOM 835 C C . GLU A 1 104 ? 14.741 -3.892 -1.287 1.00 97.69 104 GLU A C 1
ATOM 837 O O . GLU A 1 104 ? 15.339 -3.168 -0.496 1.00 97.69 104 GLU A O 1
ATOM 842 N N . ARG A 1 105 ? 15.319 -4.323 -2.415 1.00 97.44 105 ARG A N 1
ATOM 843 C CA . ARG A 1 105 ? 16.759 -4.177 -2.685 1.00 97.44 105 ARG A CA 1
ATOM 844 C C . ARG A 1 105 ? 17.116 -2.933 -3.476 1.00 97.44 105 ARG A C 1
ATOM 846 O O . ARG A 1 105 ? 18.143 -2.327 -3.192 1.00 97.44 105 ARG A O 1
ATOM 853 N N . ASP A 1 106 ? 16.298 -2.587 -4.462 1.00 95.81 106 ASP A N 1
ATOM 854 C CA . ASP A 1 106 ? 16.6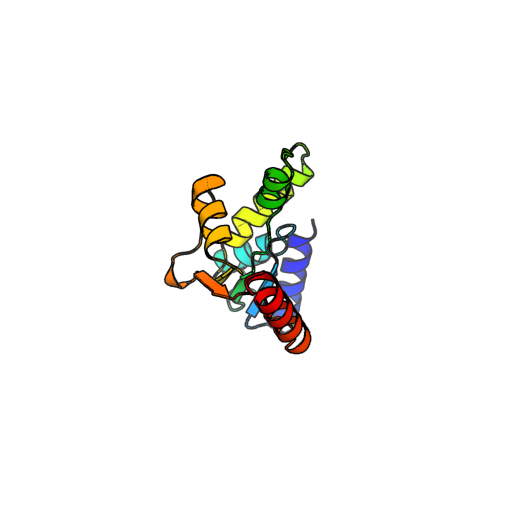11 -1.513 -5.405 1.00 95.81 106 ASP A CA 1
ATOM 855 C C . ASP A 1 106 ? 15.960 -0.200 -4.955 1.00 95.81 106 ASP A C 1
ATOM 857 O O . ASP A 1 106 ? 16.582 0.857 -5.030 1.00 95.81 106 ASP A O 1
ATOM 861 N N . ALA A 1 107 ? 14.726 -0.269 -4.443 1.00 95.75 107 ALA A N 1
ATOM 862 C CA . ALA A 1 107 ? 13.987 0.891 -3.943 1.00 95.75 107 ALA A CA 1
ATOM 863 C C . ALA A 1 107 ? 14.122 1.111 -2.425 1.00 95.75 107 ALA A C 1
ATOM 865 O O . ALA A 1 107 ? 13.744 2.171 -1.932 1.00 95.75 107 ALA A O 1
ATOM 866 N N . GLY A 1 108 ? 14.656 0.137 -1.677 1.00 97.25 108 GLY A N 1
ATOM 867 C CA . GLY A 1 108 ? 14.896 0.256 -0.234 1.00 97.25 108 GLY A CA 1
ATOM 868 C C . GLY A 1 108 ? 13.631 0.258 0.632 1.00 97.25 108 GLY A C 1
ATOM 869 O O . GLY A 1 108 ? 13.644 0.797 1.736 1.00 97.25 108 GLY A O 1
ATOM 870 N N . TRP A 1 109 ? 12.527 -0.309 0.143 1.00 97.75 109 TRP A N 1
ATOM 871 C CA . TRP A 1 109 ? 11.263 -0.361 0.873 1.00 97.75 109 TRP A CA 1
ATOM 872 C C . TRP A 1 109 ? 11.327 -1.371 2.022 1.00 97.75 109 TRP A C 1
ATOM 874 O O . TRP A 1 109 ? 11.795 -2.499 1.863 1.00 97.75 109 TRP A O 1
ATOM 884 N N . GLU A 1 110 ? 10.742 -1.009 3.163 1.00 98.00 110 GLU A N 1
ATOM 885 C CA . GLU A 1 110 ? 10.489 -1.951 4.253 1.00 98.00 110 GLU A CA 1
ATOM 886 C C . GLU A 1 110 ? 9.245 -2.798 3.951 1.00 98.00 110 GLU A C 1
ATOM 888 O O . GLU A 1 110 ? 8.116 -2.298 3.929 1.00 98.00 110 GLU A O 1
ATOM 893 N N . LEU A 1 111 ? 9.441 -4.100 3.745 1.00 98.19 111 LEU A N 1
ATOM 894 C CA . LEU A 1 111 ? 8.346 -5.043 3.520 1.00 98.19 111 LEU A CA 1
ATOM 895 C C . LEU A 1 111 ? 7.845 -5.664 4.837 1.00 98.19 111 LEU A C 1
ATOM 897 O O . LEU A 1 111 ? 8.600 -5.767 5.809 1.00 98.19 111 LEU A O 1
ATOM 901 N N . PRO A 1 112 ? 6.587 -6.147 4.889 1.00 97.88 112 PRO A N 1
ATOM 902 C CA . PRO A 1 112 ? 6.112 -6.952 6.008 1.00 97.88 112 PRO A CA 1
ATOM 903 C C . PRO A 1 112 ? 6.967 -8.213 6.230 1.00 97.88 112 PRO A C 1
ATOM 905 O O . PRO A 1 112 ? 7.588 -8.718 5.293 1.00 97.88 112 PRO A O 1
ATOM 908 N N . PRO A 1 113 ? 6.948 -8.795 7.446 1.00 97.38 113 PRO A N 1
ATOM 909 C CA . PRO A 1 113 ? 7.649 -10.041 7.735 1.00 97.38 113 PRO A CA 1
ATOM 910 C C . PRO A 1 113 ? 7.317 -11.159 6.730 1.00 97.38 113 PRO A C 1
ATOM 912 O O . PRO A 1 113 ? 6.153 -11.275 6.339 1.00 97.38 113 PRO A O 1
ATOM 915 N N . PRO A 1 114 ? 8.263 -12.059 6.393 1.00 97.19 114 PRO A N 1
ATOM 916 C CA . PRO A 1 114 ? 8.088 -13.043 5.317 1.00 97.19 114 PRO A CA 1
ATOM 917 C C . PRO A 1 114 ? 6.822 -13.909 5.401 1.00 97.19 114 PRO A C 1
ATOM 919 O O . PRO A 1 114 ? 6.240 -14.242 4.376 1.00 97.19 114 PRO A O 1
ATOM 922 N N . HIS A 1 115 ? 6.339 -14.230 6.607 1.00 97.81 115 HIS A N 1
ATOM 923 C CA . HIS A 1 115 ? 5.106 -15.009 6.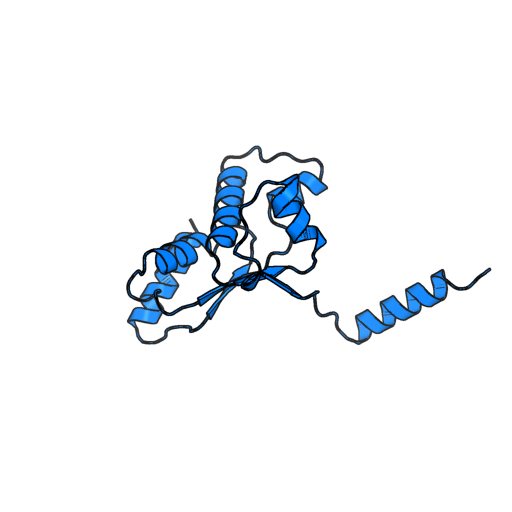806 1.00 97.81 115 HIS A CA 1
ATOM 924 C C . HIS A 1 115 ? 3.815 -14.270 6.395 1.00 97.81 115 HIS A C 1
ATOM 926 O O . HIS A 1 115 ? 2.738 -14.861 6.426 1.00 97.81 115 HIS A O 1
ATOM 932 N N . ARG A 1 116 ? 3.907 -12.980 6.050 1.00 97.88 116 ARG A N 1
ATOM 933 C CA . ARG A 1 116 ? 2.805 -12.128 5.575 1.00 97.88 116 ARG A CA 1
ATOM 934 C C . ARG A 1 116 ? 2.929 -11.769 4.098 1.00 97.88 116 ARG A C 1
ATOM 936 O O . ARG A 1 116 ? 2.095 -11.018 3.600 1.00 97.88 116 ARG A O 1
ATOM 943 N N . VAL A 1 117 ? 3.964 -12.258 3.418 1.00 98.56 117 VAL A N 1
ATOM 944 C CA . VAL A 1 117 ? 4.265 -11.908 2.031 1.00 98.56 117 VAL A CA 1
ATOM 945 C C . VAL A 1 117 ? 3.998 -13.113 1.140 1.00 98.56 117 VAL A C 1
ATOM 947 O O . VAL A 1 117 ? 4.582 -14.181 1.322 1.00 98.56 117 VAL A O 1
ATOM 950 N N . PHE A 1 118 ? 3.131 -12.936 0.148 1.00 98.44 118 PHE A N 1
ATOM 951 C CA . PHE A 1 118 ? 2.702 -13.997 -0.755 1.00 98.44 118 PHE A CA 1
ATOM 952 C C . PHE A 1 118 ? 2.939 -13.610 -2.209 1.00 98.44 118 PHE A C 1
ATOM 954 O O . PHE A 1 118 ? 2.837 -12.447 -2.595 1.00 98.44 118 PHE A O 1
ATOM 961 N N . VAL A 1 119 ? 3.235 -14.616 -3.031 1.00 98.00 119 VAL A N 1
ATOM 962 C CA . VAL A 1 119 ? 3.359 -14.448 -4.478 1.00 98.00 119 VAL A CA 1
ATOM 963 C C . VAL A 1 119 ? 2.184 -15.133 -5.151 1.00 98.00 119 VAL A C 1
ATOM 965 O O . VAL A 1 119 ? 2.047 -16.352 -5.070 1.00 98.00 119 VAL A O 1
ATOM 968 N N . GLN A 1 120 ? 1.358 -14.341 -5.824 1.00 96.44 120 GLN A N 1
ATOM 969 C CA . GLN A 1 120 ? 0.201 -14.801 -6.578 1.00 96.44 120 GLN A CA 1
ATOM 970 C C . GLN A 1 120 ? 0.240 -14.180 -7.979 1.00 96.44 120 GLN A C 1
ATOM 972 O O . GLN A 1 120 ? -0.149 -13.024 -8.141 1.00 96.44 120 GLN A O 1
ATOM 977 N N . PRO A 1 121 ? 0.704 -14.922 -9.001 1.00 92.50 121 PRO A N 1
ATOM 978 C CA . PRO A 1 121 ? 0.684 -14.449 -10.380 1.00 92.50 121 PRO A CA 1
ATOM 979 C C . PRO A 1 121 ? -0.733 -14.111 -10.844 1.00 92.50 121 PRO A C 1
ATOM 981 O O . PRO A 1 121 ? -1.699 -14.748 -10.415 1.00 92.50 121 PRO A O 1
ATOM 984 N N . TYR A 1 122 ? -0.850 -13.154 -11.766 1.00 87.88 122 TYR A N 1
ATOM 985 C CA . TYR A 1 122 ? -2.142 -12.808 -12.351 1.00 87.88 122 TYR A CA 1
ATOM 986 C C . TYR A 1 122 ? -2.800 -14.023 -12.998 1.00 87.88 122 TYR A C 1
ATOM 988 O O . TYR A 1 122 ? -2.17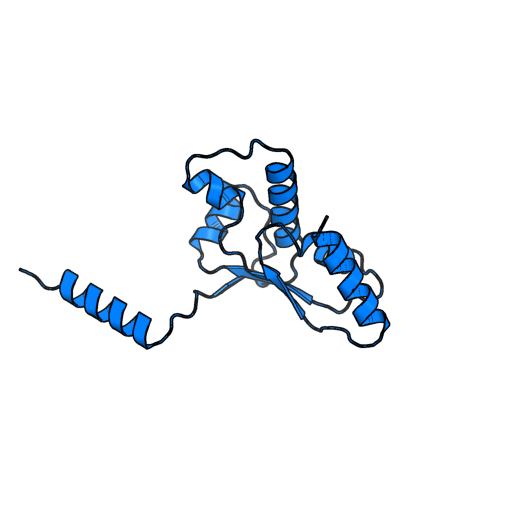0 -14.796 -13.728 1.00 87.88 122 TYR A O 1
ATOM 996 N N . THR A 1 123 ? -4.094 -14.175 -12.743 1.00 85.12 123 THR A N 1
ATOM 997 C CA . THR A 1 123 ? -4.906 -15.162 -13.436 1.00 85.12 123 THR A CA 1
ATOM 998 C C . THR A 1 123 ? -5.112 -14.693 -14.869 1.00 85.12 123 THR A C 1
ATOM 1000 O O . THR A 1 123 ? -5.602 -13.599 -15.131 1.00 85.12 123 THR A O 1
ATOM 1003 N N . MET A 1 124 ? -4.721 -15.532 -15.824 1.00 80.94 124 MET A N 1
ATOM 1004 C CA . MET A 1 124 ? -5.064 -15.321 -17.225 1.00 80.94 124 MET A CA 1
ATOM 1005 C C . MET A 1 124 ? -6.296 -16.157 -17.566 1.00 80.94 124 MET A C 1
ATOM 1007 O O . MET A 1 124 ? -6.356 -17.326 -17.162 1.00 80.94 124 MET A O 1
ATOM 1011 N N . PRO A 1 125 ? -7.262 -15.615 -18.330 1.00 87.25 125 PRO A N 1
ATOM 1012 C CA . PRO A 1 125 ? -8.330 -16.421 -18.900 1.00 87.25 125 PRO A CA 1
ATOM 1013 C C . PRO A 1 125 ? -7.746 -17.621 -19.651 1.00 87.25 125 PRO A C 1
ATOM 1015 O O . PRO A 1 125 ? -6.741 -17.487 -20.353 1.00 87.25 125 PRO A O 1
ATOM 1018 N N . ARG A 1 126 ? -8.380 -18.794 -19.527 1.00 84.88 126 ARG A N 1
ATOM 1019 C CA . ARG A 1 126 ? -7.899 -20.050 -20.131 1.00 84.88 126 ARG A CA 1
ATOM 1020 C C . ARG A 1 126 ? -7.553 -19.884 -21.614 1.00 84.88 126 ARG A C 1
ATOM 1022 O O . ARG A 1 126 ? -6.454 -20.246 -22.014 1.00 84.88 126 ARG A O 1
ATOM 1029 N N . ALA A 1 127 ? -8.447 -19.260 -22.380 1.00 88.31 127 ALA A N 1
ATOM 1030 C CA . ALA A 1 127 ? -8.248 -19.015 -23.807 1.00 88.31 127 ALA A CA 1
ATOM 1031 C C . ALA A 1 127 ? -6.987 -18.176 -24.094 1.00 88.31 127 ALA A C 1
ATOM 1033 O O . ALA A 1 127 ? -6.224 -18.488 -25.004 1.00 88.31 127 ALA A O 1
ATOM 1034 N N . ALA A 1 128 ? -6.718 -17.146 -23.282 1.00 83.75 128 ALA A N 1
ATOM 1035 C CA . ALA A 1 128 ? -5.503 -16.342 -23.408 1.00 83.75 128 ALA A CA 1
ATOM 1036 C C . ALA A 1 128 ? -4.250 -17.165 -23.074 1.00 83.75 128 ALA A C 1
ATOM 1038 O O . ALA A 1 128 ? -3.236 -17.067 -23.763 1.00 83.75 128 ALA A O 1
ATOM 1039 N N . ARG A 1 129 ? -4.324 -18.024 -22.048 1.00 82.44 129 ARG A N 1
ATOM 1040 C CA . ARG A 1 129 ? -3.220 -18.919 -21.681 1.00 82.44 129 ARG A CA 1
ATOM 1041 C C . ARG A 1 129 ? -2.892 -19.901 -22.808 1.00 82.44 129 ARG A C 1
ATOM 1043 O O . ARG A 1 129 ? -1.729 -20.036 -23.173 1.00 82.44 129 ARG A O 1
ATOM 1050 N N . GLU A 1 130 ? -3.911 -20.523 -23.390 1.00 89.75 130 GLU A N 1
ATOM 1051 C CA . GLU A 1 130 ? -3.777 -21.460 -24.511 1.00 89.75 130 GLU A CA 1
ATOM 1052 C C . GLU A 1 130 ? -3.191 -20.781 -25.756 1.00 89.75 130 GLU A C 1
ATOM 1054 O O . GLU A 1 130 ? -2.299 -21.337 -26.401 1.00 89.75 130 GLU A O 1
ATOM 1059 N N . ALA A 1 131 ? -3.619 -19.549 -26.054 1.00 87.81 131 ALA A N 1
ATOM 1060 C CA . ALA A 1 131 ? -3.072 -18.760 -27.154 1.00 87.81 131 ALA A CA 1
ATOM 1061 C C . ALA A 1 131 ? -1.574 -18.457 -26.965 1.00 87.81 131 ALA A C 1
ATOM 1063 O O . ALA A 1 131 ? -0.783 -18.652 -27.892 1.00 87.81 131 ALA A O 1
ATOM 1064 N N . VAL A 1 132 ? -1.155 -18.048 -25.759 1.00 85.31 132 VAL A N 1
ATOM 1065 C CA . VAL A 1 132 ? 0.267 -17.806 -25.445 1.00 85.31 132 VAL A CA 1
ATOM 1066 C C . VAL A 1 132 ? 1.085 -19.097 -25.531 1.00 85.31 132 VAL A C 1
ATOM 1068 O O . VAL A 1 132 ? 2.183 -19.093 -26.088 1.00 85.31 132 VAL A O 1
ATOM 1071 N N . GLU A 1 133 ? 0.568 -20.214 -25.016 1.00 88.94 133 GLU A N 1
ATOM 1072 C CA . GLU A 1 133 ? 1.234 -21.520 -25.106 1.00 88.94 133 GLU A CA 1
ATOM 1073 C C . GLU A 1 133 ? 1.398 -21.978 -26.566 1.00 88.94 133 GLU A C 1
ATOM 1075 O O . GLU A 1 133 ? 2.460 -22.472 -26.950 1.00 88.94 133 GLU A O 1
ATOM 1080 N N . ALA A 1 134 ? 0.379 -21.780 -27.409 1.00 89.19 134 ALA A N 1
ATOM 1081 C CA . ALA A 1 134 ? 0.455 -22.073 -28.838 1.00 89.19 134 ALA A CA 1
ATOM 1082 C C . ALA A 1 134 ? 1.497 -21.200 -29.557 1.00 89.19 134 ALA A C 1
ATOM 1084 O O . ALA A 1 134 ? 2.297 -21.729 -30.332 1.00 89.19 134 ALA A O 1
ATOM 1085 N N . ALA A 1 135 ? 1.535 -19.895 -29.268 1.00 87.62 135 ALA A N 1
ATOM 1086 C CA . ALA A 1 135 ? 2.525 -18.980 -29.834 1.00 87.62 135 ALA A CA 1
ATOM 1087 C C . ALA A 1 135 ? 3.960 -19.372 -29.442 1.00 87.62 135 ALA A C 1
ATOM 1089 O O . ALA A 1 135 ? 4.836 -19.443 -30.304 1.00 87.62 135 ALA A O 1
ATOM 1090 N N . ARG A 1 136 ? 4.192 -19.716 -28.166 1.00 88.94 136 ARG A N 1
ATOM 1091 C CA . ARG A 1 136 ? 5.500 -20.192 -27.681 1.00 88.94 136 ARG A CA 1
ATOM 1092 C C . ARG A 1 136 ? 5.951 -21.472 -28.379 1.00 88.94 136 ARG A C 1
ATOM 1094 O O . ARG A 1 136 ? 7.111 -21.567 -28.759 1.00 88.94 136 ARG A O 1
ATOM 1101 N N . ARG A 1 137 ? 5.044 -22.436 -28.583 1.00 90.38 137 ARG A N 1
ATOM 1102 C CA . ARG A 1 137 ? 5.357 -23.678 -29.311 1.00 90.38 137 ARG A CA 1
ATOM 1103 C C . ARG A 1 137 ? 5.765 -23.415 -30.759 1.00 90.38 137 ARG A C 1
ATOM 1105 O O . ARG A 1 137 ? 6.725 -24.018 -31.217 1.00 90.38 137 ARG A O 1
ATOM 1112 N N . ARG A 1 138 ? 5.076 -22.503 -31.455 1.00 88.38 138 ARG A N 1
ATOM 1113 C CA . ARG A 1 138 ? 5.439 -22.112 -32.830 1.00 88.38 138 ARG A CA 1
ATOM 1114 C C . ARG A 1 138 ? 6.815 -21.453 -32.896 1.00 88.38 138 ARG A C 1
ATOM 1116 O O . ARG A 1 138 ? 7.575 -21.760 -33.798 1.00 88.38 138 ARG A O 1
ATOM 1123 N N . ALA A 1 139 ? 7.136 -20.589 -31.934 1.00 83.75 139 ALA A N 1
ATOM 1124 C CA . ALA A 1 139 ? 8.430 -19.909 -31.875 1.00 83.75 139 ALA A CA 1
ATOM 1125 C C . ALA A 1 139 ? 9.604 -20.833 -31.492 1.00 83.75 139 ALA A C 1
ATOM 1127 O O . ALA A 1 139 ? 10.747 -20.510 -31.790 1.00 83.75 139 ALA A O 1
ATOM 1128 N N . ALA A 1 140 ? 9.334 -21.956 -30.817 1.00 83.00 140 ALA A N 1
ATOM 1129 C CA . ALA A 1 140 ? 10.344 -22.927 -30.388 1.00 83.00 140 ALA A CA 1
ATOM 1130 C C . ALA A 1 140 ? 10.527 -24.110 -31.361 1.00 83.00 140 ALA A C 1
ATOM 1132 O O . ALA A 1 140 ? 11.376 -24.966 -31.114 1.00 83.00 140 ALA A O 1
ATOM 1133 N N . ALA A 1 141 ? 9.729 -24.193 -32.429 1.00 72.62 141 ALA A N 1
ATOM 1134 C CA . ALA A 1 141 ? 9.907 -25.212 -33.456 1.00 72.62 141 ALA A CA 1
ATOM 1135 C C . ALA A 1 141 ? 11.151 -24.869 -34.303 1.00 72.62 141 ALA A C 1
ATOM 1137 O O . ALA A 1 141 ? 11.266 -23.724 -34.744 1.00 72.62 141 ALA A O 1
ATOM 1138 N N . PRO A 1 142 ? 12.089 -25.812 -34.507 1.00 64.44 142 PRO A N 1
ATOM 1139 C CA . PRO A 1 142 ? 13.244 -25.576 -35.364 1.00 64.44 142 PRO A CA 1
ATOM 1140 C C . PRO A 1 142 ? 12.797 -25.375 -36.818 1.00 64.44 142 PRO A C 1
ATOM 1142 O O . PRO A 1 142 ? 11.806 -25.973 -37.245 1.00 64.44 142 PRO A O 1
ATOM 1145 N N . SER A 1 143 ? 13.530 -24.509 -37.523 1.00 68.69 143 SER A N 1
ATOM 1146 C CA . SER A 1 143 ? 13.348 -24.161 -38.937 1.00 68.69 143 SER A CA 1
ATOM 1147 C C . SER A 1 143 ? 13.347 -25.373 -39.860 1.00 68.69 143 SER A C 1
ATOM 1149 O O . SER A 1 143 ? 14.197 -26.268 -39.644 1.00 68.69 143 SER A O 1
#

Foldseek 3Di:
DQLVVLLVVQQVCLVVVNHDQEDEEELFQLSQQVLLVCCVVCPPNSVRYAYEYEYDAFLCRVQVVVVHDQDDPSSVNSVVSSLNSQQSHQAYEYQDPVVVCCVCPVVVGRHPDPVRYYHHHDDDDPVVVVVVVVVVVVVPDDD

Radius of gyration: 18.35 Å; chains: 1; bounding box: 40×42×56 Å